Protein AF-A0AAJ2L6Y2-F1 (afdb_monomer)

Solvent-accessible surface area (backbone atoms only — not comparable to full-atom values): 4435 Å² total; per-residue (Å²): 131,58,64,68,54,34,49,77,72,40,28,48,77,47,78,40,60,50,97,84,67,50,64,76,39,33,36,38,37,31,69,83,78,74,44,77,43,50,16,61,80,80,32,66,64,53,16,42,67,29,49,50,51,55,36,48,76,71,71,42,67,86,80,62,71,90,66,69,80,79,82,78,127

Structure (mmCIF, N/CA/C/O backbone):
data_AF-A0AAJ2L6Y2-F1
#
_entry.id   AF-A0AAJ2L6Y2-F1
#
loop_
_atom_site.group_PDB
_atom_site.id
_atom_site.type_symbol
_atom_site.label_atom_id
_atom_site.label_alt_id
_atom_site.label_comp_id
_atom_site.label_asym_id
_atom_site.label_entity_id
_atom_site.label_seq_id
_atom_site.pdbx_PDB_ins_code
_atom_site.Cartn_x
_atom_site.Cartn_y
_atom_site.Cartn_z
_atom_site.occupancy
_atom_site.B_iso_or_equiv
_atom_site.auth_seq_id
_atom_site.auth_comp_id
_atom_site.auth_asym_id
_atom_site.auth_atom_id
_atom_site.pdbx_PDB_model_num
ATOM 1 N N . MET A 1 1 ? 0.283 13.005 3.369 1.00 56.88 1 MET A N 1
ATOM 2 C CA . MET A 1 1 ? -0.692 13.498 2.365 1.00 56.88 1 MET A CA 1
ATOM 3 C C . MET A 1 1 ? -1.596 12.424 1.721 1.00 56.88 1 MET A C 1
ATOM 5 O O . MET A 1 1 ? -2.519 12.792 1.022 1.00 56.88 1 MET A O 1
ATOM 9 N N . LEU A 1 2 ? -1.476 11.122 1.992 1.00 53.97 2 LEU A N 1
ATOM 10 C CA . LEU A 1 2 ? -2.600 10.173 1.799 1.00 53.97 2 LEU A CA 1
ATOM 11 C C . LEU A 1 2 ? -2.412 9.001 2.766 1.00 53.97 2 LEU A C 1
ATOM 13 O O . LEU A 1 2 ? -3.283 8.710 3.573 1.00 53.97 2 LEU A O 1
ATOM 17 N N . PHE A 1 3 ? -1.190 8.463 2.795 1.00 57.41 3 PHE A N 1
ATOM 18 C CA . PHE A 1 3 ? -0.761 7.429 3.741 1.00 57.41 3 PHE A CA 1
ATOM 19 C C . PHE A 1 3 ? -0.844 7.870 5.207 1.00 57.41 3 PHE A C 1
ATOM 21 O O . PHE A 1 3 ? -1.461 7.180 6.001 1.00 57.41 3 PHE A O 1
ATOM 28 N N . GLY A 1 4 ? -0.390 9.084 5.536 1.00 57.50 4 GLY A N 1
ATOM 29 C CA . GLY A 1 4 ? -0.537 9.609 6.901 1.00 57.50 4 GLY A CA 1
ATOM 30 C C . GLY A 1 4 ? -1.978 9.914 7.351 1.00 57.50 4 GLY A C 1
ATOM 31 O O . GLY A 1 4 ? -2.174 10.222 8.517 1.00 57.50 4 GLY A O 1
ATOM 32 N N . ILE A 1 5 ? -2.981 9.878 6.461 1.00 62.19 5 ILE A N 1
ATOM 33 C CA . ILE A 1 5 ? -4.401 9.950 6.867 1.00 62.19 5 ILE A CA 1
ATOM 34 C C . ILE A 1 5 ? -4.883 8.536 7.202 1.00 62.19 5 ILE A C 1
ATOM 36 O O . ILE A 1 5 ? -5.401 8.314 8.288 1.00 62.19 5 ILE A O 1
ATOM 40 N N . LEU A 1 6 ? -4.588 7.571 6.323 1.00 69.31 6 LEU A N 1
ATOM 41 C CA . LEU A 1 6 ? -4.867 6.149 6.539 1.00 69.31 6 LEU A CA 1
ATOM 42 C C . LEU A 1 6 ? -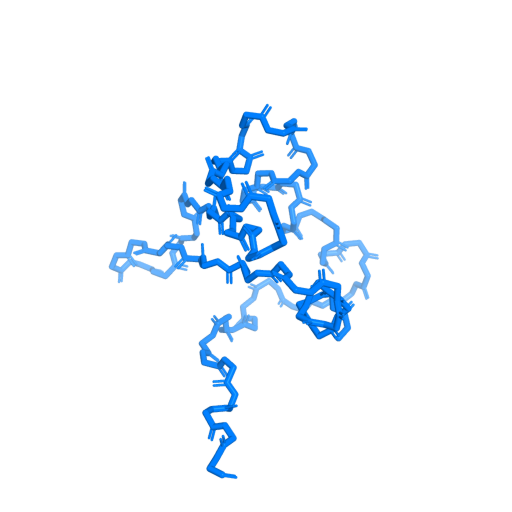4.260 5.644 7.858 1.00 69.31 6 LEU A C 1
ATOM 44 O O . LEU A 1 6 ? -4.954 4.992 8.627 1.00 69.31 6 LEU A O 1
ATOM 48 N N . GLU A 1 7 ? -3.014 6.008 8.172 1.00 71.38 7 GLU A N 1
ATOM 49 C CA . GLU A 1 7 ? -2.366 5.591 9.424 1.00 71.38 7 GLU A CA 1
ATOM 50 C C . GLU A 1 7 ? -3.051 6.157 10.672 1.00 71.38 7 GLU A C 1
ATOM 52 O O . GLU A 1 7 ? -3.189 5.444 11.663 1.00 71.38 7 GLU A O 1
ATOM 57 N N . LYS A 1 8 ? -3.552 7.401 10.623 1.00 73.62 8 LYS A N 1
ATOM 58 C CA . LYS A 1 8 ? -4.359 7.971 11.720 1.00 73.62 8 LYS A CA 1
ATOM 59 C C . LYS A 1 8 ? -5.684 7.228 11.884 1.00 73.62 8 LYS A C 1
ATOM 61 O O . LYS A 1 8 ? -6.182 7.088 12.999 1.00 73.62 8 LYS A O 1
ATOM 66 N N . ASP A 1 9 ? -6.208 6.691 10.790 1.00 79.88 9 ASP A N 1
ATOM 67 C CA . ASP A 1 9 ? -7.383 5.830 10.787 1.00 79.88 9 ASP A CA 1
ATOM 68 C C . ASP A 1 9 ? -7.062 4.351 11.076 1.00 79.88 9 ASP A C 1
ATOM 70 O O . ASP A 1 9 ? -7.964 3.520 11.093 1.00 79.88 9 ASP A O 1
ATOM 74 N N . GLY A 1 10 ? -5.813 4.001 11.406 1.00 84.00 10 GLY A N 1
ATOM 75 C CA . GLY A 1 10 ? -5.405 2.625 11.718 1.00 84.00 10 GLY A CA 1
ATOM 76 C C . GLY A 1 10 ? -5.275 1.717 10.491 1.00 84.00 10 GLY A C 1
ATOM 77 O O . GLY A 1 10 ? -5.192 0.498 10.631 1.00 84.00 10 GLY A O 1
ATOM 78 N N . ILE A 1 11 ? -5.247 2.299 9.292 1.00 87.38 11 ILE A N 1
ATOM 79 C CA . ILE A 1 11 ? -5.097 1.594 8.024 1.00 87.38 11 ILE A CA 1
ATOM 80 C C . ILE A 1 11 ? -3.666 1.781 7.515 1.00 87.38 11 ILE A C 1
ATOM 82 O O . ILE A 1 11 ? -3.234 2.880 7.175 1.00 87.38 11 ILE A O 1
ATOM 86 N N . LYS A 1 12 ? -2.920 0.687 7.396 1.00 87.75 12 LYS A N 1
ATOM 87 C CA . LYS A 1 12 ? -1.585 0.680 6.799 1.00 87.75 12 LYS A CA 1
ATOM 88 C C . LYS A 1 12 ? -1.676 0.279 5.334 1.00 87.75 12 LYS A C 1
ATOM 90 O O . LYS A 1 12 ? -2.207 -0.779 5.010 1.00 87.75 12 LYS A O 1
ATOM 95 N N . ALA A 1 13 ? -1.117 1.086 4.437 1.00 86.81 13 ALA A N 1
ATOM 96 C CA . ALA A 1 13 ? -0.992 0.717 3.030 1.00 86.81 13 ALA A CA 1
ATOM 97 C C . ALA A 1 13 ? 0.443 0.281 2.713 1.00 86.81 13 ALA A C 1
ATOM 99 O O . ALA A 1 13 ? 1.400 1.002 2.989 1.00 86.81 13 ALA A O 1
ATOM 100 N N . VAL A 1 14 ? 0.587 -0.895 2.111 1.00 87.69 14 VAL A N 1
ATOM 101 C CA . VAL A 1 14 ? 1.861 -1.489 1.703 1.00 87.69 14 VAL A CA 1
ATOM 102 C C . VAL A 1 14 ? 1.907 -1.553 0.184 1.00 87.69 14 VAL A C 1
ATOM 104 O O . VAL A 1 14 ? 1.081 -2.210 -0.450 1.00 87.69 14 VAL A O 1
ATOM 107 N N . THR A 1 15 ? 2.878 -0.867 -0.405 1.00 86.19 15 THR A N 1
ATOM 108 C CA . THR A 1 15 ? 3.138 -0.866 -1.844 1.00 86.19 15 THR A CA 1
ATOM 109 C C . THR A 1 15 ? 4.083 -2.004 -2.223 1.00 86.19 15 THR A C 1
ATOM 111 O O . THR A 1 15 ? 4.984 -2.358 -1.465 1.00 86.19 15 THR A O 1
ATOM 114 N N . ARG A 1 16 ? 3.883 -2.594 -3.405 1.00 85.44 16 ARG A N 1
ATOM 115 C CA . ARG A 1 16 ? 4.771 -3.616 -3.972 1.00 85.44 16 ARG A CA 1
ATOM 116 C C . ARG A 1 16 ? 5.259 -3.185 -5.344 1.00 85.44 16 ARG A C 1
ATOM 118 O O . ARG A 1 16 ? 4.446 -2.853 -6.208 1.00 85.44 16 ARG A O 1
ATOM 125 N N . GLN A 1 17 ? 6.572 -3.205 -5.528 1.00 87.06 17 GLN A N 1
ATOM 126 C CA . GLN A 1 17 ? 7.233 -2.800 -6.764 1.00 87.06 17 GLN A CA 1
ATOM 127 C C . GLN A 1 17 ? 8.042 -3.960 -7.341 1.00 87.06 17 GLN A C 1
ATOM 129 O O . GLN A 1 17 ? 8.540 -4.798 -6.586 1.00 87.06 17 GLN A O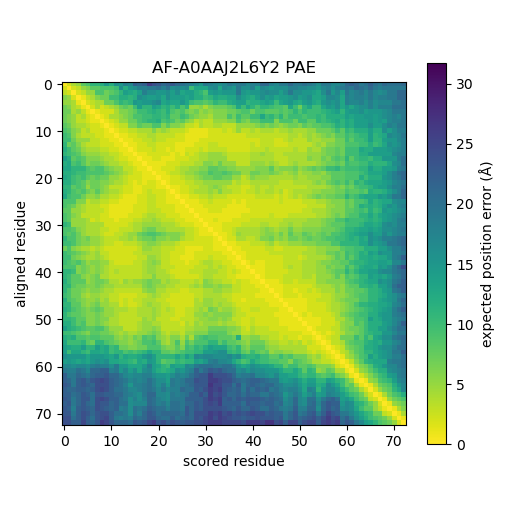 1
ATOM 134 N N . ASN A 1 18 ? 8.127 -4.036 -8.668 1.00 84.69 18 ASN A N 1
ATOM 135 C CA . ASN A 1 18 ? 9.027 -4.972 -9.337 1.00 84.69 18 ASN A CA 1
ATOM 136 C C . ASN A 1 18 ? 10.477 -4.444 -9.285 1.00 84.69 18 ASN A C 1
ATOM 138 O O . ASN A 1 18 ? 10.742 -3.369 -8.745 1.00 84.69 18 ASN A O 1
ATOM 142 N N . TYR A 1 19 ? 11.419 -5.194 -9.860 1.00 86.44 19 TYR A N 1
ATOM 143 C CA . TYR A 1 19 ? 12.836 -4.810 -9.903 1.00 86.44 19 TYR A CA 1
ATOM 144 C C . TYR A 1 19 ? 13.104 -3.528 -10.716 1.00 86.44 19 TYR A C 1
ATOM 146 O O . TYR A 1 19 ? 14.144 -2.904 -10.541 1.00 86.44 19 TYR A O 1
ATOM 154 N N . GLU A 1 20 ? 12.161 -3.112 -11.565 1.00 83.44 20 GLU A N 1
ATOM 155 C CA . GLU A 1 20 ? 12.218 -1.873 -12.355 1.00 83.44 20 GLU A CA 1
ATOM 156 C C . GLU A 1 20 ? 11.609 -0.672 -11.610 1.00 83.44 20 GLU A C 1
ATOM 158 O O . GLU A 1 20 ? 11.516 0.422 -12.162 1.00 83.44 20 GLU A O 1
ATOM 163 N N . GLY A 1 21 ? 11.151 -0.860 -10.366 1.00 80.44 21 GLY A N 1
ATOM 164 C CA . GLY A 1 21 ? 10.486 0.181 -9.577 1.00 80.44 21 GLY A CA 1
ATOM 165 C C . GLY A 1 21 ? 9.028 0.435 -9.976 1.00 80.44 21 GLY A C 1
ATOM 166 O O . GLY A 1 21 ? 8.394 1.358 -9.461 1.00 80.44 21 GLY A O 1
ATOM 16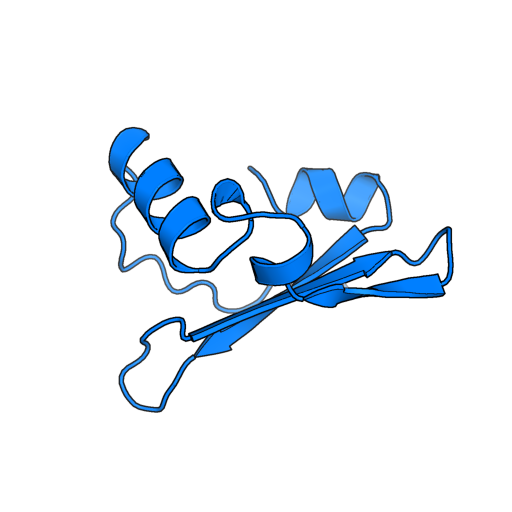7 N N . MET A 1 22 ? 8.453 -0.383 -10.863 1.00 81.44 22 MET A N 1
ATOM 168 C CA . MET A 1 22 ? 7.047 -0.271 -11.242 1.00 81.44 22 MET A CA 1
ATOM 169 C C . MET A 1 22 ? 6.148 -0.836 -10.147 1.00 81.44 22 MET A C 1
ATOM 171 O O . MET A 1 22 ? 6.278 -1.990 -9.729 1.00 81.44 22 MET A O 1
ATOM 175 N N . LEU A 1 23 ? 5.191 -0.023 -9.703 1.00 85.12 23 LEU A N 1
ATOM 176 C CA . LEU A 1 23 ? 4.193 -0.417 -8.719 1.00 85.12 23 LEU A CA 1
ATOM 177 C C . LEU A 1 23 ? 3.197 -1.402 -9.343 1.00 85.12 23 LEU A C 1
ATOM 179 O O . LEU A 1 23 ? 2.385 -1.019 -10.180 1.00 85.12 23 LEU A O 1
ATOM 183 N N . TYR A 1 24 ? 3.214 -2.653 -8.889 1.00 85.25 24 TYR A N 1
ATOM 184 C CA . TYR A 1 24 ? 2.306 -3.692 -9.389 1.00 85.25 24 TYR A CA 1
ATOM 185 C C . TYR A 1 24 ? 1.201 -4.056 -8.391 1.00 85.25 24 TYR A C 1
ATOM 187 O O . TYR A 1 24 ? 0.231 -4.718 -8.754 1.00 85.25 24 TYR A O 1
ATOM 195 N N . GLY A 1 25 ? 1.305 -3.618 -7.132 1.00 87.25 25 GLY A N 1
ATOM 196 C CA . GLY A 1 25 ? 0.291 -3.912 -6.124 1.00 87.25 25 GLY A CA 1
ATOM 197 C C . GLY A 1 25 ? 0.280 -2.938 -4.953 1.00 87.25 25 GLY A C 1
ATOM 198 O O . GLY A 1 25 ? 1.305 -2.365 -4.587 1.00 87.25 25 GLY A O 1
ATOM 199 N N . ILE A 1 26 ? -0.894 -2.790 -4.340 1.00 90.75 26 ILE A N 1
ATOM 200 C CA . ILE A 1 26 ? -1.083 -2.108 -3.057 1.00 90.75 26 ILE A CA 1
ATOM 201 C C . ILE A 1 26 ? -1.939 -3.019 -2.178 1.00 90.75 26 ILE A C 1
ATOM 203 O O . ILE A 1 26 ? -2.954 -3.540 -2.634 1.00 90.75 26 ILE A O 1
ATOM 207 N N . THR A 1 27 ? -1.536 -3.225 -0.929 1.00 91.00 27 THR A N 1
ATOM 208 C CA . THR A 1 27 ? -2.349 -3.896 0.092 1.00 91.00 27 THR A CA 1
ATOM 209 C C . THR A 1 27 ? -2.690 -2.920 1.199 1.00 91.00 27 THR A C 1
ATOM 211 O O . THR A 1 27 ? -1.816 -2.204 1.671 1.00 91.00 27 THR A O 1
ATOM 214 N N . TYR A 1 28 ? -3.945 -2.931 1.627 1.00 89.19 28 TYR A N 1
ATOM 215 C CA . TYR A 1 28 ? -4.455 -2.163 2.751 1.00 89.19 28 TYR A CA 1
ATOM 216 C C . TYR A 1 28 ? -4.691 -3.112 3.922 1.00 89.19 28 TYR A C 1
ATOM 218 O O . TYR A 1 28 ? -5.351 -4.136 3.764 1.00 89.19 28 TYR A O 1
ATOM 226 N N . ILE A 1 29 ? -4.116 -2.788 5.071 1.00 89.81 29 ILE A N 1
ATOM 227 C CA . ILE A 1 29 ? -4.218 -3.544 6.315 1.00 89.81 29 ILE A CA 1
ATOM 228 C C . ILE A 1 29 ? -4.977 -2.652 7.287 1.00 89.81 29 ILE A C 1
ATOM 230 O O . ILE A 1 29 ? -4.450 -1.624 7.703 1.00 89.81 29 ILE A O 1
ATOM 234 N N . ASP A 1 30 ? -6.210 -3.017 7.614 1.00 89.25 30 ASP A N 1
ATOM 235 C CA . ASP A 1 30 ? -7.012 -2.316 8.610 1.00 89.25 30 ASP A CA 1
ATOM 236 C C . ASP A 1 30 ? -6.812 -2.983 9.975 1.00 89.25 30 ASP A C 1
ATOM 238 O O . ASP A 1 30 ? -7.252 -4.108 10.207 1.00 89.25 30 ASP A O 1
ATOM 242 N N . HIS A 1 31 ? -6.137 -2.285 10.887 1.00 87.44 31 HIS A N 1
ATOM 243 C CA . HIS A 1 31 ? -5.867 -2.781 12.236 1.00 87.44 31 HIS A CA 1
ATOM 244 C C . HIS A 1 31 ? -7.064 -2.649 13.188 1.00 87.44 31 HIS A C 1
ATOM 246 O O . HIS A 1 31 ? -7.022 -3.199 14.286 1.00 87.44 31 HIS A O 1
ATOM 252 N N . ARG A 1 32 ? -8.139 -1.952 12.795 1.00 87.38 32 ARG A N 1
ATOM 253 C CA . ARG A 1 3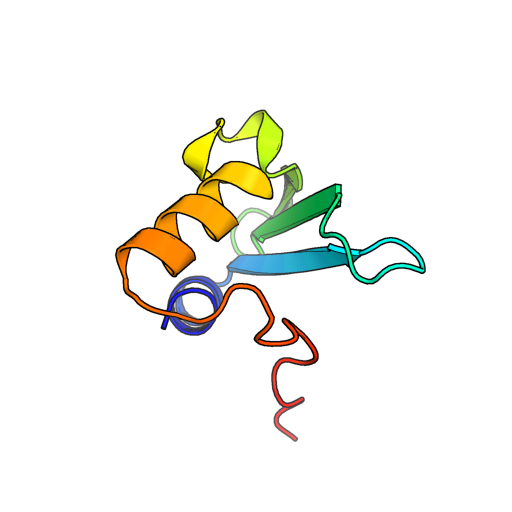2 ? -9.372 -1.868 13.592 1.00 87.38 32 ARG A CA 1
ATOM 254 C C . ARG A 1 32 ? -10.238 -3.102 13.389 1.00 87.38 32 ARG A C 1
ATOM 256 O O . ARG A 1 32 ? -10.769 -3.651 14.348 1.00 87.38 32 ARG A O 1
ATOM 263 N N . THR A 1 33 ? -10.367 -3.532 12.137 1.00 89.75 33 THR A N 1
ATOM 264 C CA . THR A 1 33 ? -11.202 -4.677 11.742 1.00 89.75 33 THR A CA 1
ATOM 265 C C . THR A 1 33 ? -10.404 -5.955 11.494 1.00 89.75 33 THR A C 1
ATOM 267 O O . THR A 1 33 ? -10.998 -6.999 11.233 1.00 89.75 33 THR A O 1
ATOM 270 N N . TRP A 1 34 ? -9.070 -5.888 11.573 1.00 88.06 34 TRP A N 1
ATOM 271 C CA . TRP A 1 34 ? -8.148 -6.993 11.280 1.00 88.06 34 TRP A CA 1
ATOM 272 C C . TRP A 1 34 ? -8.314 -7.565 9.867 1.00 88.06 34 TRP A C 1
ATOM 274 O O . TRP A 1 34 ? -8.036 -8.735 9.608 1.00 88.06 34 TRP A O 1
ATOM 284 N N . CYS A 1 35 ? -8.760 -6.722 8.939 1.00 89.38 35 CYS A N 1
ATOM 285 C CA . CYS A 1 35 ? -9.002 -7.094 7.557 1.00 89.38 35 CYS A CA 1
ATOM 286 C C . CYS A 1 35 ? -7.847 -6.659 6.650 1.00 89.38 35 CYS A C 1
ATOM 288 O O . CYS A 1 35 ? -7.219 -5.615 6.839 1.00 89.38 35 CYS A O 1
ATOM 290 N N . VAL A 1 36 ? -7.584 -7.470 5.625 1.00 89.69 36 VAL A N 1
ATOM 291 C CA . VAL A 1 36 ? -6.548 -7.213 4.623 1.00 89.69 36 VAL A CA 1
ATOM 292 C C . VAL A 1 36 ? -7.191 -7.187 3.248 1.00 89.69 36 VAL A C 1
ATOM 294 O O . VAL A 1 36 ? -7.811 -8.158 2.820 1.00 89.69 36 VAL A O 1
ATOM 297 N N . PHE A 1 37 ? -7.001 -6.085 2.533 1.00 90.06 37 PHE A N 1
ATOM 298 C CA . PHE A 1 37 ? -7.584 -5.873 1.217 1.00 90.06 37 PHE A CA 1
ATOM 299 C C . PHE A 1 37 ? -6.500 -5.651 0.173 1.00 90.06 37 PHE A C 1
ATOM 301 O O . PHE A 1 37 ? -5.537 -4.907 0.378 1.00 90.06 37 PHE A O 1
ATOM 308 N N . ASN A 1 38 ? -6.670 -6.267 -0.993 1.00 88.44 38 ASN A N 1
ATOM 309 C CA . ASN A 1 38 ? -5.923 -5.854 -2.171 1.00 88.44 38 ASN A CA 1
ATOM 310 C C . ASN A 1 38 ? -6.552 -4.569 -2.722 1.00 88.44 38 ASN A C 1
ATOM 312 O O . ASN A 1 38 ? -7.775 -4.464 -2.798 1.00 88.44 38 ASN A O 1
ATOM 316 N N . GLY A 1 39 ? -5.738 -3.596 -3.124 1.00 85.56 39 GLY A N 1
ATOM 317 C CA . GLY A 1 39 ? -6.231 -2.323 -3.641 1.00 85.56 39 GLY A CA 1
ATOM 318 C C . GLY A 1 39 ? -7.133 -2.479 -4.861 1.00 85.56 39 GLY A C 1
ATOM 319 O O . GLY A 1 39 ? -8.119 -1.764 -4.993 1.00 85.56 39 GLY A O 1
ATOM 320 N N . SER A 1 40 ? -6.873 -3.476 -5.711 1.00 86.56 40 SER A N 1
ATOM 321 C CA . SER A 1 40 ? -7.765 -3.799 -6.830 1.00 86.56 40 SER A CA 1
ATOM 322 C C . SER A 1 40 ? -9.151 -4.279 -6.384 1.00 86.56 40 SER A C 1
ATOM 324 O O . SER A 1 40 ? -10.127 -3.991 -7.073 1.00 86.56 40 SER A O 1
ATOM 326 N N . ALA A 1 41 ? -9.257 -4.951 -5.233 1.00 87.25 41 ALA A N 1
ATOM 327 C CA . ALA A 1 41 ? -10.521 -5.453 -4.690 1.00 87.25 41 ALA A CA 1
ATOM 328 C C . ALA A 1 41 ? -11.402 -4.335 -4.105 1.00 87.25 41 ALA A C 1
ATOM 330 O O . ALA A 1 41 ? -12.621 -4.454 -4.111 1.00 87.25 41 A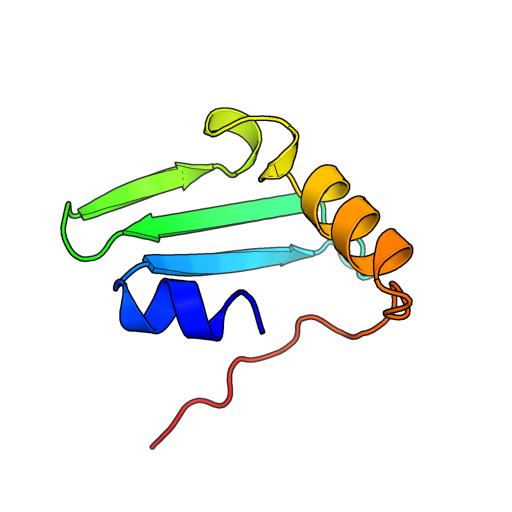LA A O 1
ATOM 331 N N . LEU A 1 42 ? -10.798 -3.230 -3.655 1.00 86.50 42 LEU A N 1
ATOM 332 C CA . LEU A 1 42 ? -11.518 -2.032 -3.200 1.00 86.50 42 LEU A CA 1
ATOM 333 C C . LEU A 1 42 ? -11.983 -1.139 -4.367 1.00 86.50 42 LE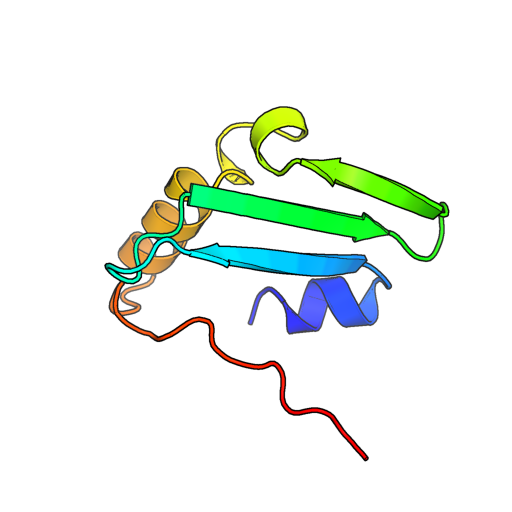U A C 1
ATOM 335 O O . LEU A 1 42 ? -12.747 -0.196 -4.170 1.00 86.50 42 LEU A O 1
ATOM 339 N N . GLY A 1 43 ? -11.518 -1.421 -5.587 1.00 86.94 43 GLY A N 1
ATOM 340 C CA . GLY A 1 43 ? -11.866 -0.700 -6.808 1.00 86.94 43 GLY A CA 1
ATOM 341 C C . GLY A 1 43 ? -10.673 -0.015 -7.478 1.00 86.94 43 GLY A C 1
ATOM 342 O O . GLY A 1 43 ? -9.624 0.225 -6.883 1.00 86.94 43 GLY A O 1
ATOM 343 N N . LYS A 1 44 ? -10.837 0.345 -8.759 1.00 84.44 44 LYS A N 1
ATOM 344 C CA . LYS A 1 44 ? -9.744 0.822 -9.632 1.00 84.44 44 LYS A CA 1
ATOM 345 C C . LYS A 1 44 ? -8.989 2.042 -9.083 1.00 84.44 44 LYS A C 1
ATOM 347 O O . LYS A 1 44 ? -7.788 2.152 -9.305 1.00 84.44 44 LYS A O 1
ATOM 352 N N . GLN A 1 45 ? 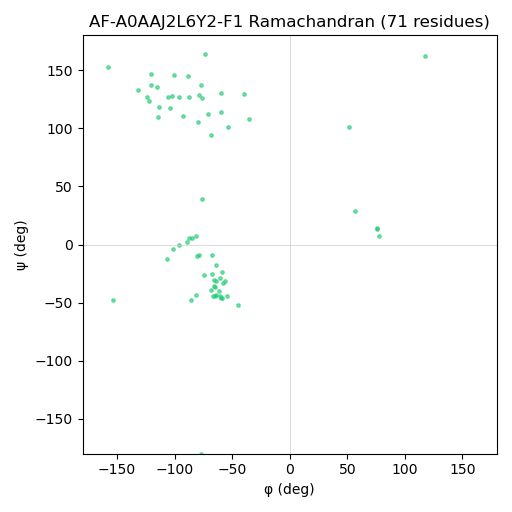-9.655 2.924 -8.342 1.00 84.12 45 GLN A N 1
ATOM 353 C CA . GLN A 1 45 ? -9.040 4.109 -7.728 1.00 84.12 45 GLN A CA 1
ATOM 354 C C . GLN A 1 45 ? -8.028 3.777 -6.612 1.00 84.12 45 GLN A C 1
ATOM 356 O O . GLN A 1 45 ? -7.090 4.538 -6.403 1.00 84.12 45 GLN A O 1
ATOM 361 N N . TYR A 1 46 ? -8.170 2.619 -5.958 1.00 84.62 46 TYR A N 1
ATOM 362 C CA . TYR A 1 46 ? -7.260 2.119 -4.916 1.00 84.62 46 TYR A CA 1
ATOM 363 C C . TYR A 1 46 ? -6.212 1.138 -5.466 1.00 84.62 46 TYR A C 1
ATOM 365 O O . TYR A 1 46 ? -5.366 0.625 -4.735 1.00 84.62 46 TYR A O 1
ATOM 373 N N . SER A 1 47 ? -6.253 0.867 -6.772 1.00 83.69 47 SER A N 1
ATOM 374 C CA . SER A 1 47 ? -5.221 0.101 -7.467 1.00 83.69 47 SER A CA 1
ATOM 375 C C . SER A 1 47 ? -3.941 0.932 -7.650 1.00 83.69 47 SER A C 1
ATOM 377 O O . SER A 1 47 ? -4.000 2.164 -7.586 1.00 83.69 47 SER A O 1
ATOM 379 N N . PRO A 1 48 ? -2.798 0.291 -7.964 1.00 82.88 48 PRO A N 1
ATOM 380 C CA . PRO A 1 48 ? -1.569 0.990 -8.336 1.00 82.88 48 PRO A CA 1
ATOM 381 C C . PRO A 1 48 ? -1.802 2.127 -9.335 1.00 82.88 48 PRO A C 1
ATOM 383 O O . PRO A 1 48 ? -1.463 3.274 -9.063 1.00 82.88 48 PRO A O 1
ATOM 386 N N . ASN A 1 49 ? -2.481 1.828 -10.443 1.00 83.81 49 ASN A N 1
ATOM 387 C CA . ASN A 1 49 ? -2.728 2.789 -11.515 1.00 83.81 49 ASN A CA 1
ATOM 388 C C . ASN A 1 49 ? -3.645 3.938 -11.080 1.00 83.81 49 ASN A C 1
ATOM 390 O O . ASN A 1 49 ? -3.430 5.072 -11.492 1.00 83.81 49 ASN A O 1
ATOM 394 N N . GLY A 1 50 ? -4.641 3.665 -10.231 1.00 83.94 50 GLY A N 1
ATOM 395 C CA . GLY A 1 50 ? -5.532 4.699 -9.697 1.00 83.94 50 GLY A CA 1
ATOM 396 C C . GLY A 1 50 ? -4.792 5.707 -8.818 1.00 83.94 50 GLY A C 1
ATOM 397 O O . GLY A 1 50 ? -4.955 6.916 -8.981 1.00 83.94 50 GLY A O 1
ATOM 398 N N . ILE A 1 51 ? -3.910 5.216 -7.944 1.00 83.12 51 ILE A N 1
ATOM 399 C CA . ILE A 1 51 ? -3.081 6.066 -7.081 1.00 83.12 51 ILE A CA 1
ATOM 400 C C . ILE A 1 51 ? -2.049 6.857 -7.897 1.00 83.12 51 ILE A C 1
ATOM 402 O O . ILE A 1 51 ? -1.809 8.032 -7.608 1.00 83.12 51 ILE A O 1
ATOM 406 N N . LEU A 1 52 ? -1.447 6.244 -8.923 1.00 82.69 52 LEU A N 1
ATOM 407 C CA . LEU A 1 52 ? -0.506 6.925 -9.817 1.00 82.69 52 LEU A CA 1
ATOM 408 C C . LEU A 1 52 ? -1.188 8.034 -10.636 1.00 82.69 52 LEU A C 1
ATOM 410 O O . LEU A 1 52 ? -0.663 9.147 -10.685 1.00 82.69 52 LEU A O 1
ATOM 414 N N . ASP A 1 53 ? -2.373 7.775 -11.200 1.00 83.12 53 ASP A N 1
ATOM 415 C CA . ASP A 1 53 ? -3.176 8.775 -11.922 1.00 83.12 53 ASP A CA 1
ATOM 416 C C . ASP A 1 53 ? -3.541 9.955 -11.010 1.00 83.12 53 ASP A C 1
ATOM 418 O O . ASP A 1 53 ? -3.328 11.116 -11.359 1.00 83.12 53 ASP A O 1
ATOM 422 N N . GLN A 1 54 ? -3.993 9.677 -9.783 1.00 81.12 54 GLN A N 1
ATOM 423 C CA . GLN A 1 54 ? -4.319 10.722 -8.812 1.00 81.12 54 GLN A CA 1
ATOM 424 C C . GLN A 1 54 ? -3.101 11.588 -8.449 1.00 81.12 54 GLN A C 1
ATOM 426 O O . GLN A 1 54 ? -3.228 12.807 -8.298 1.00 81.12 54 GLN A O 1
ATOM 431 N N . LYS A 1 55 ? -1.920 10.975 -8.292 1.00 72.62 55 LYS A N 1
ATOM 432 C CA . LYS A 1 55 ? -0.670 11.702 -8.027 1.00 72.62 55 LYS A CA 1
ATOM 433 C C . LYS A 1 55 ? -0.257 12.568 -9.214 1.00 72.62 55 LYS A C 1
ATOM 435 O O . LYS A 1 55 ? 0.063 13.737 -9.003 1.00 72.62 55 LYS A O 1
ATOM 440 N N . SER A 1 56 ? -0.332 12.027 -10.430 1.00 76.62 56 SER A N 1
ATOM 441 C CA . SER A 1 56 ? -0.041 12.757 -11.667 1.00 76.62 56 SER A CA 1
ATOM 442 C C . SER A 1 56 ? -0.951 13.981 -11.823 1.00 76.62 56 SER A C 1
ATOM 444 O O . SER A 1 56 ? -0.457 15.089 -12.020 1.00 76.62 56 SER A O 1
ATOM 446 N N . ARG A 1 57 ? -2.264 13.829 -11.592 1.00 73.88 57 ARG A N 1
ATOM 447 C CA . ARG A 1 57 ? -3.234 14.942 -11.618 1.00 73.88 57 ARG A CA 1
ATOM 448 C C . ARG A 1 57 ? -2.956 16.037 -10.590 1.00 73.88 57 ARG A C 1
ATOM 450 O O . ARG A 1 57 ? -3.325 17.184 -10.808 1.00 73.88 57 ARG A O 1
ATOM 457 N N . ARG A 1 58 ? -2.333 15.696 -9.461 1.00 72.88 58 ARG A N 1
ATOM 458 C CA . ARG A 1 58 ? -1.932 16.659 -8.423 1.00 72.88 58 ARG A CA 1
ATOM 459 C C . ARG A 1 58 ? -0.544 17.267 -8.665 1.00 72.88 58 ARG A C 1
ATOM 461 O O . ARG A 1 58 ? -0.066 18.005 -7.812 1.00 72.88 58 ARG A O 1
ATOM 468 N N . GLY A 1 59 ? 0.095 16.968 -9.798 1.00 66.06 59 GLY A N 1
ATOM 469 C CA . GLY A 1 59 ? 1.415 17.491 -10.150 1.00 66.06 59 GLY A CA 1
ATOM 470 C C . GLY A 1 59 ? 2.572 16.832 -9.395 1.00 66.06 59 GLY A C 1
ATOM 471 O O . GLY A 1 59 ? 3.684 17.352 -9.419 1.00 66.06 59 GLY A O 1
ATOM 472 N N . TYR A 1 60 ? 2.345 15.695 -8.724 1.00 60.88 60 TYR A N 1
ATOM 473 C CA . TYR A 1 60 ? 3.436 14.946 -8.104 1.00 60.88 60 TYR A CA 1
ATOM 474 C C . TYR A 1 60 ? 4.167 14.129 -9.171 1.00 60.88 60 TYR A C 1
ATOM 476 O O . TYR A 1 60 ? 3.513 13.360 -9.885 1.00 60.88 60 TYR A O 1
ATOM 484 N N . PRO A 1 61 ? 5.506 14.228 -9.268 1.00 55.03 61 PRO A N 1
ATOM 485 C CA . PRO A 1 61 ? 6.251 13.384 -10.180 1.00 55.03 61 PRO A CA 1
ATOM 486 C C . PRO A 1 61 ? 6.019 11.916 -9.810 1.00 55.03 61 PRO A C 1
ATOM 488 O O . PRO A 1 61 ? 6.138 11.509 -8.654 1.00 55.03 61 PRO A O 1
ATOM 491 N N . ILE A 1 62 ? 5.670 11.115 -10.816 1.00 57.34 62 ILE A N 1
ATOM 492 C CA . ILE A 1 62 ? 5.357 9.683 -10.685 1.00 57.34 62 ILE A CA 1
ATOM 493 C C . ILE A 1 62 ? 6.557 8.913 -10.087 1.00 57.34 62 ILE A C 1
ATOM 495 O O . ILE A 1 62 ? 6.374 7.898 -9.422 1.00 57.34 62 ILE A O 1
ATOM 499 N N . ALA A 1 63 ? 7.765 9.470 -10.232 1.00 48.81 63 ALA A N 1
ATOM 500 C CA . ALA A 1 63 ? 9.032 8.967 -9.710 1.00 48.81 63 ALA A CA 1
ATOM 501 C C . ALA A 1 63 ? 9.323 9.293 -8.229 1.00 48.81 63 ALA A C 1
ATOM 503 O O . ALA A 1 63 ? 10.429 9.017 -7.771 1.00 48.81 63 ALA A O 1
ATOM 504 N N . VAL A 1 64 ? 8.388 9.865 -7.449 1.00 47.47 64 VAL A N 1
ATOM 505 C CA . VAL A 1 64 ? 8.581 9.937 -5.988 1.00 47.47 64 VAL A CA 1
ATOM 506 C C . VAL A 1 64 ? 8.506 8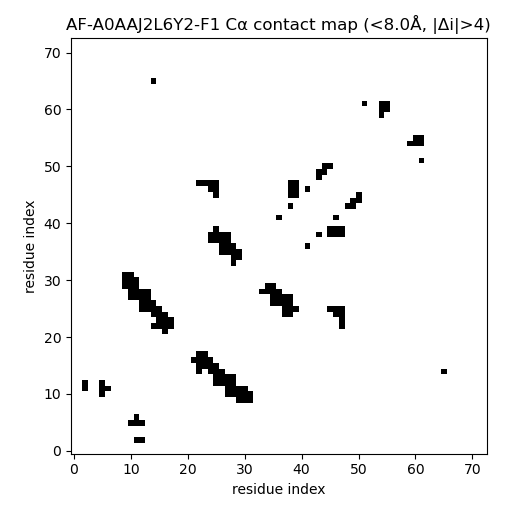.518 -5.439 1.00 47.47 64 VAL A C 1
ATOM 508 O O . VAL A 1 64 ? 7.414 8.007 -5.166 1.00 47.47 64 VAL A O 1
ATOM 511 N N . SER A 1 65 ? 9.687 7.907 -5.310 1.00 44.22 65 SER A N 1
ATOM 512 C CA . SER A 1 65 ? 9.960 6.664 -4.606 1.00 44.22 65 SER A CA 1
ATOM 513 C C . SER A 1 65 ? 9.065 6.590 -3.384 1.00 44.22 65 SER A C 1
ATOM 515 O O . SER A 1 65 ? 9.226 7.333 -2.417 1.00 44.22 65 SER A O 1
ATOM 517 N N . ILE A 1 66 ? 8.076 5.702 -3.445 1.00 48.50 66 ILE A N 1
ATOM 518 C CA . ILE A 1 66 ? 7.138 5.415 -2.355 1.00 48.50 66 ILE A CA 1
ATOM 519 C C . ILE A 1 66 ? 7.856 4.552 -1.300 1.00 48.50 66 ILE A C 1
ATOM 521 O O . ILE A 1 66 ? 7.305 3.582 -0.786 1.00 48.50 66 ILE A O 1
ATOM 525 N N . THR A 1 67 ? 9.128 4.867 -1.057 1.00 41.31 67 THR A N 1
ATOM 526 C CA . THR A 1 67 ? 10.028 4.175 -0.153 1.00 41.31 67 THR A CA 1
ATOM 527 C C . THR A 1 67 ? 9.846 4.779 1.223 1.00 41.31 67 THR A C 1
ATOM 529 O O . THR A 1 67 ? 9.933 5.993 1.394 1.00 41.31 67 THR A O 1
ATOM 532 N N . SER A 1 68 ? 9.583 3.879 2.170 1.00 41.59 68 SER A N 1
ATOM 533 C CA . SER A 1 68 ? 9.647 4.062 3.617 1.00 41.59 68 SER A CA 1
ATOM 534 C C . SER A 1 68 ? 8.886 5.269 4.163 1.00 41.59 68 SER A C 1
ATOM 536 O O . SER A 1 68 ? 9.390 6.389 4.220 1.00 41.59 68 SER A O 1
ATOM 538 N N . LEU A 1 69 ? 7.701 4.983 4.712 1.00 42.41 69 LEU A N 1
ATOM 539 C CA . LEU A 1 69 ? 7.285 5.653 5.945 1.00 42.41 69 LEU A CA 1
ATOM 540 C C . LEU A 1 69 ? 8.515 5.757 6.866 1.00 42.41 69 LEU A C 1
ATOM 542 O O . LEU A 1 69 ? 9.192 4.736 7.033 1.00 42.41 69 LEU A O 1
ATOM 546 N N . PRO A 1 70 ? 8.847 6.932 7.426 1.00 36.31 70 PRO A N 1
ATOM 547 C CA . PRO A 1 70 ? 9.860 6.980 8.461 1.00 36.31 70 PRO A CA 1
ATOM 548 C C . PRO A 1 70 ? 9.362 6.095 9.602 1.00 36.31 70 PRO A C 1
ATOM 550 O O . PRO A 1 70 ? 8.326 6.375 10.208 1.00 36.31 70 PRO A O 1
ATOM 553 N N . SER A 1 71 ? 10.073 4.995 9.848 1.00 40.84 71 SER A N 1
ATOM 554 C CA . SER A 1 71 ? 9.964 4.230 11.082 1.00 40.84 71 SER A CA 1
ATOM 555 C C . SER A 1 71 ? 10.182 5.229 12.211 1.00 40.84 71 SER A C 1
ATOM 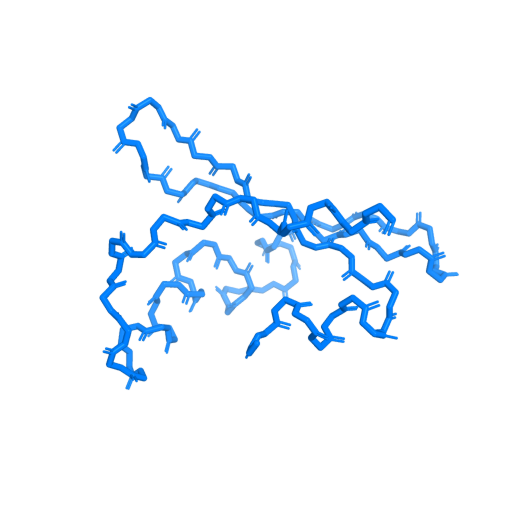557 O O . SER A 1 71 ? 11.300 5.690 12.424 1.00 40.84 71 SER A O 1
ATOM 559 N N . SER A 1 72 ? 9.093 5.666 12.833 1.00 40.94 72 SER A N 1
ATOM 560 C CA . SER A 1 72 ? 9.157 6.592 13.952 1.00 40.94 72 SER A CA 1
ATOM 561 C C . SER A 1 72 ? 9.509 5.743 15.166 1.00 40.94 72 SER A C 1
ATOM 563 O O . SER A 1 72 ? 8.691 4.925 15.589 1.00 40.94 72 SER A O 1
ATOM 565 N N . SER A 1 73 ? 10.762 5.856 15.607 1.00 40.03 73 SER A N 1
ATOM 566 C CA . SER A 1 73 ? 11.222 5.414 16.925 1.00 40.03 73 SER A CA 1
ATOM 567 C C . SER A 1 73 ? 10.471 6.145 18.031 1.00 40.03 73 SER A C 1
ATOM 569 O O . SER A 1 73 ? 10.136 7.333 17.811 1.00 40.03 73 SER A O 1
#

Sequence (73 aa):
MLFGILEKDGIKAVTRQNYEGMLYGITYIDHRTWCVFNGSALGKQYSPNGILDQKSRRGYPIAVSITSLPSSS

Foldseek 3Di:
DPQVVCVVQQKHKDWDADPVRQTQWIWIQRPVVRDIDTLVRVHPCSGSVNVLVVCVVVVHPSPPRPDDDPPDD

Secondary structure (DSSP, 8-state):
--HHHHHHTTEEEEEEE-TT--EEEEEEEETTTTEEEETTTT-GGGSHHHHHHHHHHTT--TTS---------

Nearest PDB structures (foldseek):
  8t8e-assembly1_A  TM=5.166E-01  e=2.089E+00  Saccharomyces cerevisiae W303
  8i4w-assembly1_B  TM=5.096E-01  e=4.899E+00  Saccharomyces cerevisiae S288C
  8i4x-assembly1_B  TM=5.096E-01  e=4.899E+00  Saccharomyces cerevisiae S288C
  8hqs-assembly1_B  TM=4.994E-01  e=5.231E+00  Saccharomyces cerevisiae S288C
  7yqh-assembly1_B  TM=4.994E-01  e=5.231E+00  Saccharomyces cerevisiae S288C

pLDDT: mean 74.89, std 16.55, range [36.31, 91.0]

Radius of gyration: 12.43 Å; Cα contacts (8 Å, |Δi|>4): 87; chains: 1; bounding box: 25×25×29 Å

Mean predicted aligned error: 8.85 Å